Protein AF-A0A9E3U546-F1 (afdb_monomer_lite)

Secondary structure (DSSP, 8-state):
--HHHHHHHHHHHHHHHHHHHHH-TT--THHHHHHHHHHHHHHHHHHHHHHTSSSSSPPHHHHHHHHHHHHHHHHHHHHHHHHHHHHHHHHHHHHHHHHTT-

Structure (mmCIF, N/CA/C/O backbone):
data_AF-A0A9E3U546-F1
#
_entry.id   AF-A0A9E3U546-F1
#
loop_
_atom_site.group_PDB
_atom_site.id
_atom_site.type_symbol
_atom_site.label_atom_id
_atom_site.label_alt_id
_atom_site.label_comp_id
_atom_site.label_asym_id
_atom_site.label_entity_id
_atom_site.label_seq_id
_atom_site.pdbx_PDB_ins_code
_atom_site.Cartn_x
_atom_site.Cartn_y
_atom_site.Cartn_z
_atom_site.occupancy
_atom_site.B_iso_or_equiv
_atom_site.auth_seq_id
_atom_site.auth_comp_id
_atom_site.auth_asym_id
_atom_site.auth_atom_id
_atom_site.pdbx_PDB_model_num
ATOM 1 N N . MET A 1 1 ? 14.353 18.034 -18.714 1.00 61.78 1 MET A N 1
ATOM 2 C CA . MET A 1 1 ? 14.429 17.199 -17.491 1.00 61.78 1 MET A CA 1
ATOM 3 C C . MET A 1 1 ? 13.991 15.793 -17.862 1.00 61.78 1 MET A C 1
ATOM 5 O O . MET A 1 1 ? 13.030 15.675 -18.613 1.00 61.78 1 MET A O 1
ATOM 9 N N . SER A 1 2 ? 14.690 14.743 -17.430 1.00 84.88 2 SER A N 1
ATOM 10 C CA . SER A 1 2 ? 14.264 13.377 -17.747 1.00 84.88 2 SER A CA 1
ATOM 11 C C . SER A 1 2 ? 13.028 13.014 -16.918 1.00 84.88 2 SER A C 1
ATOM 13 O O . SER A 1 2 ? 13.007 13.192 -15.701 1.00 84.88 2 SER A O 1
ATOM 15 N N . ALA A 1 3 ? 11.972 12.537 -17.581 1.00 85.62 3 ALA A N 1
ATOM 16 C CA . ALA A 1 3 ? 10.682 12.268 -16.942 1.00 85.62 3 ALA A CA 1
ATOM 17 C C . ALA A 1 3 ? 10.807 11.291 -15.761 1.00 85.62 3 ALA A C 1
ATOM 19 O O . ALA A 1 3 ? 10.196 11.497 -14.718 1.00 85.62 3 ALA A O 1
ATOM 20 N N . TRP A 1 4 ? 11.661 10.274 -15.886 1.00 88.44 4 TRP A N 1
ATOM 21 C CA . TRP A 1 4 ? 11.890 9.290 -14.828 1.00 88.44 4 TRP A CA 1
ATOM 22 C C . TRP A 1 4 ? 12.474 9.898 -13.539 1.00 88.44 4 TRP A C 1
ATOM 24 O O . TRP A 1 4 ? 12.123 9.439 -12.459 1.00 88.44 4 TRP A O 1
ATOM 34 N N . LEU A 1 5 ? 13.298 10.956 -13.622 1.00 92.06 5 LEU A N 1
ATOM 35 C CA . LEU A 1 5 ? 13.805 11.656 -12.431 1.00 92.06 5 LEU A CA 1
ATOM 36 C C . LEU A 1 5 ? 12.698 12.448 -11.735 1.00 92.06 5 LEU A C 1
ATOM 38 O O . LEU A 1 5 ? 12.633 12.455 -10.512 1.00 92.06 5 LEU A O 1
ATOM 42 N N . LEU A 1 6 ? 11.822 13.100 -12.506 1.00 93.25 6 LEU A N 1
ATOM 43 C CA . LEU A 1 6 ? 10.686 13.843 -11.957 1.00 93.25 6 LEU A CA 1
ATOM 44 C C . LEU A 1 6 ? 9.702 12.908 -11.251 1.00 93.25 6 LEU A C 1
ATOM 46 O O . LEU A 1 6 ? 9.321 13.169 -10.112 1.00 93.25 6 LEU A O 1
ATOM 50 N N . TYR A 1 7 ? 9.326 11.806 -11.903 1.00 93.31 7 TYR A N 1
ATOM 51 C CA . TYR A 1 7 ? 8.418 10.826 -11.310 1.00 93.31 7 TYR A CA 1
ATOM 52 C C . TYR A 1 7 ? 9.050 10.095 -10.124 1.00 93.31 7 TYR A C 1
ATOM 54 O O . TYR A 1 7 ? 8.368 9.921 -9.121 1.00 93.31 7 TYR A O 1
ATOM 62 N N . GLY A 1 8 ? 10.341 9.751 -10.189 1.00 94.44 8 GLY A N 1
ATOM 63 C CA . GLY A 1 8 ? 11.055 9.148 -9.060 1.00 94.44 8 GLY A CA 1
ATOM 64 C C . GLY A 1 8 ? 11.201 10.095 -7.863 1.00 94.44 8 GLY A C 1
ATOM 65 O O . GLY A 1 8 ? 11.023 9.698 -6.718 1.00 94.44 8 GLY A O 1
ATOM 66 N N . ALA A 1 9 ? 11.460 11.386 -8.096 1.00 96.06 9 ALA A N 1
ATOM 67 C CA . ALA A 1 9 ? 11.492 12.371 -7.015 1.00 96.06 9 ALA A CA 1
ATOM 68 C C . ALA A 1 9 ? 10.103 12.565 -6.383 1.0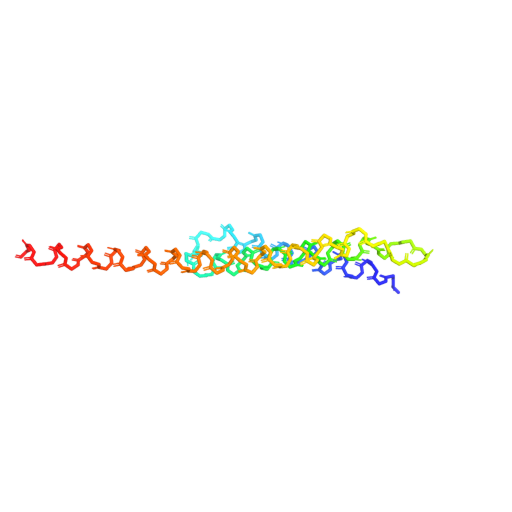0 96.06 9 ALA A C 1
ATOM 70 O O . ALA A 1 9 ? 9.978 12.600 -5.160 1.00 96.06 9 ALA A O 1
ATOM 71 N N . ALA A 1 10 ? 9.049 12.644 -7.202 1.00 96.12 10 ALA A N 1
ATOM 72 C CA . ALA A 1 10 ? 7.673 12.742 -6.720 1.00 96.12 10 ALA A CA 1
ATOM 73 C C . ALA A 1 10 ? 7.237 11.486 -5.942 1.00 96.12 10 ALA A C 1
ATOM 75 O O . ALA A 1 10 ? 6.572 11.607 -4.909 1.00 96.12 10 ALA A O 1
ATOM 76 N N . GLY A 1 11 ? 7.634 10.296 -6.403 1.00 96.81 11 GLY A N 1
ATOM 77 C CA . GLY A 1 11 ? 7.413 9.029 -5.710 1.00 96.81 11 GLY A CA 1
ATOM 78 C C 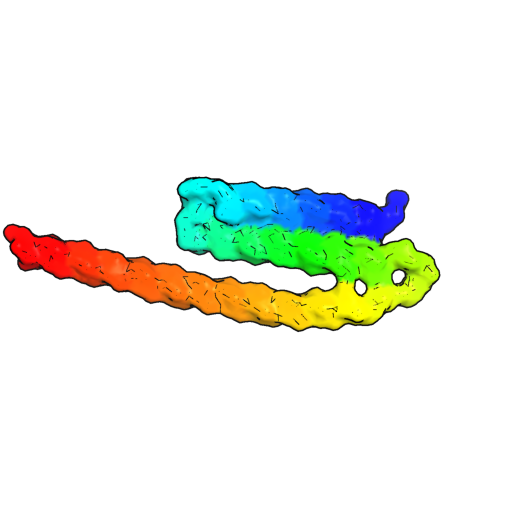. GLY A 1 11 ? 8.095 9.022 -4.350 1.00 96.81 11 GLY A C 1
ATOM 79 O O . GLY A 1 11 ? 7.412 8.862 -3.338 1.00 96.81 11 GLY A O 1
ATOM 80 N N . LEU A 1 12 ? 9.382 9.368 -4.294 1.00 97.56 12 LEU A N 1
ATOM 81 C CA . LEU A 1 12 ? 10.133 9.481 -3.044 1.00 97.56 12 LEU A CA 1
ATOM 82 C C . LEU A 1 12 ? 9.517 10.493 -2.060 1.00 97.56 12 LEU A C 1
ATOM 84 O O . LEU A 1 12 ? 9.371 10.189 -0.874 1.00 97.56 12 LEU A O 1
ATOM 88 N N . CYS A 1 13 ? 9.095 11.670 -2.535 1.00 97.38 13 CYS A N 1
ATOM 89 C CA . CYS A 1 13 ? 8.376 12.647 -1.710 1.00 97.38 13 CYS A CA 1
ATOM 90 C C . CYS A 1 13 ? 7.063 12.071 -1.161 1.00 97.38 13 CYS A C 1
ATOM 92 O O . CYS A 1 13 ? 6.739 12.263 0.011 1.00 97.38 13 CYS A O 1
ATOM 94 N N . THR A 1 14 ? 6.319 11.333 -1.985 1.00 97.19 14 THR A N 1
ATOM 95 C CA . THR A 1 14 ? 5.053 10.703 -1.587 1.00 97.19 14 THR A CA 1
ATOM 96 C C . THR A 1 14 ? 5.278 9.593 -0.558 1.00 97.19 14 THR A C 1
ATOM 98 O O . THR A 1 14 ? 4.552 9.526 0.436 1.00 97.19 14 THR A O 1
ATOM 101 N N . ILE A 1 15 ? 6.320 8.772 -0.734 1.00 98.06 15 ILE A N 1
ATOM 102 C CA . ILE A 1 15 ? 6.735 7.748 0.235 1.00 98.06 15 ILE A CA 1
ATOM 103 C C . ILE A 1 15 ? 7.097 8.404 1.566 1.00 98.06 15 ILE A C 1
ATOM 105 O O . ILE A 1 15 ? 6.608 7.964 2.604 1.00 98.06 15 ILE A O 1
ATOM 109 N N . ALA A 1 16 ? 7.901 9.472 1.550 1.00 96.94 16 ALA A N 1
ATOM 110 C CA . ALA A 1 16 ? 8.280 10.193 2.760 1.00 96.94 16 ALA A CA 1
ATOM 111 C C . ALA A 1 16 ? 7.045 10.739 3.499 1.00 96.94 16 ALA A C 1
ATOM 113 O O . ALA A 1 16 ? 6.890 10.495 4.695 1.00 96.94 16 ALA A O 1
ATOM 114 N N . CYS A 1 17 ? 6.117 11.389 2.790 1.00 95.50 17 CYS A N 1
ATOM 115 C CA . CYS A 1 17 ? 4.855 11.874 3.359 1.00 95.50 17 CYS A CA 1
ATOM 116 C C . CYS A 1 17 ? 4.002 10.744 3.959 1.00 95.50 17 CYS A C 1
ATOM 118 O O . CYS A 1 17 ? 3.514 10.862 5.086 1.00 95.50 17 CYS A O 1
ATOM 120 N N . GLY A 1 18 ? 3.839 9.632 3.235 1.00 94.62 18 GLY A N 1
ATOM 121 C CA . GLY A 1 18 ? 3.117 8.458 3.725 1.00 94.62 18 GLY A CA 1
ATOM 122 C C . GLY A 1 18 ? 3.776 7.855 4.967 1.00 94.62 18 GLY A C 1
ATOM 123 O O . GLY A 1 18 ? 3.098 7.557 5.949 1.00 94.62 18 GLY A O 1
ATOM 124 N N . MET A 1 19 ? 5.106 7.756 4.968 1.00 95.94 19 MET A N 1
ATOM 125 C CA . MET A 1 19 ? 5.887 7.228 6.083 1.00 95.94 19 MET A CA 1
ATOM 126 C C . MET A 1 19 ? 5.739 8.094 7.338 1.00 95.94 19 MET A C 1
ATOM 128 O O . MET A 1 19 ? 5.440 7.566 8.409 1.00 95.94 19 MET A O 1
ATOM 132 N N . LEU A 1 20 ? 5.834 9.421 7.204 1.00 93.31 20 LEU A N 1
ATOM 133 C CA . LEU A 1 20 ? 5.560 10.355 8.301 1.00 93.31 20 LEU A CA 1
ATOM 134 C C . LEU A 1 20 ? 4.141 10.166 8.864 1.00 93.31 20 LEU A C 1
ATOM 136 O O . LEU A 1 20 ? 3.961 10.146 10.079 1.00 93.31 20 LEU A O 1
ATOM 140 N N . GLY A 1 21 ? 3.138 9.943 8.009 1.00 92.00 21 GLY A N 1
ATOM 141 C CA . GLY A 1 21 ? 1.764 9.678 8.446 1.00 92.00 21 GLY A CA 1
ATOM 142 C C . GLY A 1 21 ? 1.575 8.338 9.176 1.00 92.00 21 GLY A C 1
ATOM 143 O O . GLY A 1 21 ? 0.757 8.254 10.097 1.00 92.00 21 GLY A O 1
ATOM 144 N N . VAL A 1 22 ? 2.326 7.296 8.794 1.00 92.38 22 VAL A N 1
ATOM 145 C CA . VAL A 1 22 ? 2.283 5.960 9.426 1.00 92.38 22 VAL A CA 1
ATOM 146 C C . VAL A 1 22 ? 2.890 5.978 10.830 1.00 92.38 22 VAL A C 1
ATOM 148 O O . VAL A 1 22 ? 2.394 5.263 11.713 1.00 92.38 22 VAL A O 1
ATOM 151 N N . PHE A 1 23 ? 3.948 6.772 11.022 1.00 91.44 23 PHE A N 1
ATOM 152 C CA . PHE A 1 23 ? 4.669 6.913 12.291 1.00 91.44 23 PHE A CA 1
ATOM 153 C C . PHE A 1 23 ? 4.169 8.062 13.171 1.00 91.44 23 PHE A C 1
ATOM 155 O O . PHE A 1 23 ? 4.568 8.150 14.331 1.00 91.44 23 PHE A O 1
ATOM 162 N N . ASP A 1 24 ? 3.269 8.909 12.674 1.00 89.75 24 ASP A N 1
ATOM 163 C CA . ASP A 1 24 ? 2.634 9.929 13.497 1.00 89.75 24 ASP A CA 1
ATOM 164 C C . ASP A 1 24 ? 1.786 9.269 14.601 1.00 89.75 24 ASP A C 1
ATOM 166 O O . ASP A 1 24 ? 0.723 8.693 14.356 1.00 89.75 24 ASP A O 1
ATOM 170 N N . GLY A 1 25 ? 2.263 9.366 15.846 1.00 75.56 25 GLY A N 1
ATOM 171 C CA . GLY A 1 25 ? 1.623 8.798 17.036 1.00 75.56 25 GLY A CA 1
ATOM 172 C C . GLY A 1 25 ? 0.246 9.390 17.354 1.00 75.56 25 GLY A C 1
ATOM 173 O O . GLY A 1 25 ? -0.472 8.850 18.192 1.00 75.56 25 GLY A O 1
ATOM 174 N N . ARG A 1 26 ? -0.159 10.471 16.674 1.00 74.94 26 ARG A N 1
ATOM 175 C CA . ARG A 1 26 ? -1.516 11.033 16.754 1.00 74.94 26 ARG A CA 1
ATOM 176 C C . ARG A 1 26 ? -2.491 10.361 15.774 1.00 74.94 26 ARG A C 1
ATOM 178 O O . ARG A 1 26 ? -3.691 10.643 15.822 1.00 74.94 26 ARG A O 1
ATOM 185 N N . SER A 1 27 ? -1.999 9.526 14.855 1.00 69.25 27 SER A N 1
ATOM 186 C CA . SER A 1 27 ? -2.777 8.888 13.788 1.00 69.25 27 SER A CA 1
ATOM 187 C C . SER A 1 27 ? -3.362 7.560 14.263 1.00 69.25 27 SER A C 1
ATOM 189 O O . SER A 1 27 ? -2.747 6.503 14.125 1.00 69.25 27 SER A O 1
ATOM 191 N N . PHE A 1 28 ? -4.592 7.582 14.776 1.00 69.69 28 PHE A N 1
ATOM 192 C CA . PHE A 1 28 ? -5.339 6.360 15.087 1.00 69.69 28 PHE A CA 1
ATOM 193 C C . PHE A 1 28 ? -6.417 6.072 14.033 1.00 69.69 28 PHE A C 1
ATOM 195 O O . PHE A 1 28 ? -7.032 6.979 13.472 1.00 69.69 28 PHE A O 1
ATOM 202 N N . GLY A 1 29 ? -6.656 4.786 13.760 1.00 83.69 29 GLY A N 1
ATOM 203 C CA . GLY A 1 29 ? -7.727 4.337 12.867 1.00 83.69 29 GLY A CA 1
ATOM 204 C C . GLY A 1 29 ? -7.510 4.721 11.399 1.00 83.69 29 GLY A C 1
ATOM 205 O O . GLY A 1 29 ? -6.481 4.397 10.809 1.00 83.69 29 GLY A O 1
ATOM 206 N N . VAL A 1 30 ? -8.500 5.396 10.806 1.00 88.81 30 VAL A N 1
ATOM 207 C CA . VAL A 1 30 ? -8.601 5.653 9.355 1.00 88.81 30 VAL A CA 1
ATOM 208 C C . VAL A 1 30 ? -7.428 6.475 8.814 1.00 88.81 30 VAL A C 1
ATOM 210 O O . VAL A 1 30 ? -6.939 6.182 7.726 1.00 88.81 30 VAL A O 1
ATOM 213 N N . ARG A 1 31 ? -6.912 7.449 9.579 1.00 90.00 31 ARG A N 1
ATOM 214 C CA . ARG A 1 31 ? -5.778 8.281 9.135 1.00 90.00 31 ARG A CA 1
ATOM 215 C C . ARG A 1 31 ? -4.518 7.453 8.890 1.00 90.00 31 ARG A C 1
ATOM 217 O O . ARG A 1 31 ? -3.795 7.700 7.931 1.00 90.00 31 ARG A O 1
ATOM 224 N N . ARG A 1 32 ? -4.2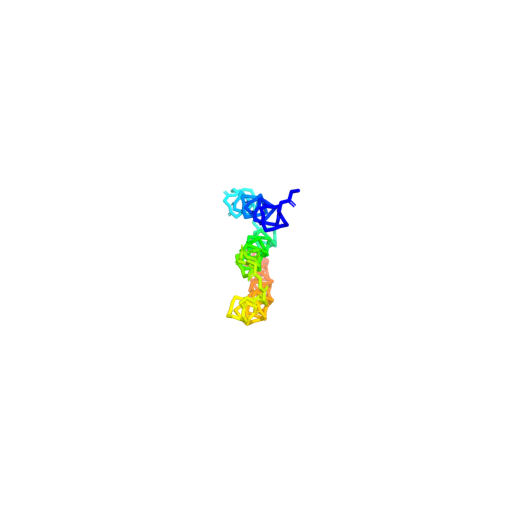88 6.433 9.721 1.00 91.44 32 ARG A N 1
ATOM 225 C CA . ARG A 1 32 ? -3.144 5.530 9.572 1.00 91.44 32 ARG A CA 1
ATOM 226 C C . ARG A 1 32 ? -3.306 4.609 8.363 1.00 91.44 32 ARG A C 1
ATOM 228 O O . ARG A 1 32 ? -2.338 4.374 7.654 1.00 91.44 32 ARG A O 1
ATOM 235 N N . ILE A 1 33 ? -4.530 4.146 8.095 1.00 94.88 33 ILE A N 1
ATOM 236 C CA . ILE A 1 33 ? -4.856 3.360 6.893 1.00 94.88 33 ILE A CA 1
ATOM 237 C C . ILE A 1 33 ? -4.592 4.190 5.628 1.00 94.88 33 ILE A C 1
ATOM 239 O O . ILE A 1 33 ? -3.958 3.704 4.696 1.00 94.88 33 ILE A O 1
ATOM 243 N N . LEU A 1 34 ? -5.015 5.458 5.621 1.00 94.19 34 LEU A N 1
ATOM 244 C CA . LEU A 1 34 ? -4.745 6.376 4.515 1.00 94.19 34 LEU A CA 1
ATOM 245 C C . LEU A 1 34 ? -3.239 6.593 4.313 1.00 94.19 34 LEU A C 1
ATOM 247 O O . LEU A 1 34 ? -2.768 6.543 3.183 1.00 94.19 34 LEU A O 1
ATOM 251 N N . ALA A 1 35 ? -2.475 6.775 5.393 1.00 95.06 35 ALA A N 1
ATOM 252 C CA . ALA A 1 35 ? -1.026 6.951 5.313 1.00 95.06 35 ALA A CA 1
ATOM 253 C C . ALA A 1 35 ? -0.314 5.744 4.672 1.00 95.06 35 ALA A C 1
ATOM 255 O O . ALA A 1 35 ? 0.568 5.927 3.834 1.00 95.06 35 ALA A O 1
ATOM 256 N N . PHE A 1 36 ? -0.744 4.516 4.989 1.00 94.94 36 PHE A N 1
ATOM 257 C CA . PHE A 1 36 ? -0.258 3.310 4.305 1.00 94.94 36 PHE A CA 1
ATOM 258 C C . PHE A 1 36 ? -0.595 3.305 2.809 1.00 94.94 36 PHE A C 1
ATOM 260 O O . PHE A 1 36 ? 0.235 2.904 1.996 1.00 94.94 36 PHE A O 1
ATOM 267 N N . ASN A 1 37 ? -1.789 3.767 2.433 1.00 95.50 37 ASN A N 1
ATOM 268 C CA . ASN A 1 37 ? -2.205 3.832 1.033 1.00 95.50 37 ASN A CA 1
ATOM 269 C C . ASN A 1 37 ? -1.387 4.868 0.232 1.00 95.50 37 ASN A C 1
ATOM 271 O O . ASN A 1 37 ? -0.953 4.594 -0.889 1.00 95.50 37 ASN A O 1
ATOM 275 N N . VAL A 1 38 ? -1.091 6.021 0.842 1.00 96.25 38 VAL A N 1
ATOM 276 C CA . VAL A 1 38 ? -0.198 7.046 0.273 1.00 96.25 38 VAL A CA 1
ATOM 277 C C . VAL A 1 38 ? 1.217 6.494 0.090 1.00 96.25 38 VAL A C 1
ATOM 279 O O . VAL A 1 38 ? 1.798 6.644 -0.983 1.00 96.25 38 VAL A O 1
ATOM 282 N N . LEU A 1 39 ? 1.748 5.793 1.096 1.00 97.12 39 LEU A N 1
ATOM 283 C CA . LEU A 1 39 ? 3.058 5.146 1.009 1.00 97.12 39 LEU A CA 1
ATOM 284 C C . LEU A 1 39 ? 3.114 4.135 -0.147 1.00 97.12 39 LEU A C 1
ATOM 286 O O . LEU A 1 39 ? 4.042 4.183 -0.952 1.00 97.12 39 LEU A O 1
ATOM 290 N N . ALA A 1 40 ? 2.105 3.267 -0.278 1.00 96.94 40 ALA A N 1
ATOM 291 C CA . ALA A 1 40 ? 2.024 2.299 -1.374 1.00 96.94 40 ALA A CA 1
ATOM 292 C C . ALA A 1 40 ? 1.958 2.982 -2.752 1.00 96.94 40 ALA A C 1
ATOM 294 O O . ALA A 1 40 ? 2.627 2.551 -3.687 1.00 96.94 40 ALA A O 1
ATOM 295 N N . THR A 1 41 ? 1.209 4.082 -2.866 1.00 96.94 41 THR A N 1
ATOM 296 C CA . THR A 1 41 ? 1.108 4.869 -4.107 1.00 96.94 41 THR A CA 1
ATOM 297 C C . THR A 1 41 ? 2.461 5.442 -4.533 1.00 96.94 41 THR A C 1
ATOM 299 O O . THR A 1 41 ? 2.799 5.390 -5.714 1.00 96.94 41 THR A O 1
ATOM 302 N N . GLY A 1 42 ? 3.263 5.935 -3.584 1.00 97.19 42 GLY A N 1
ATOM 303 C CA . GLY A 1 42 ? 4.623 6.396 -3.867 1.00 97.19 42 GLY A CA 1
ATOM 304 C C . GLY A 1 42 ? 5.532 5.276 -4.389 1.00 97.19 42 GLY A C 1
ATOM 305 O O . GLY A 1 42 ? 6.219 5.467 -5.389 1.00 97.19 42 GLY A O 1
ATOM 306 N N . ILE A 1 43 ? 5.453 4.077 -3.796 1.00 97.44 43 ILE A N 1
ATOM 307 C CA . ILE A 1 43 ? 6.192 2.891 -4.270 1.00 97.44 43 ILE A CA 1
ATOM 308 C C . ILE A 1 43 ? 5.778 2.519 -5.702 1.00 97.44 43 ILE A C 1
ATOM 310 O O . ILE A 1 43 ? 6.630 2.213 -6.536 1.00 97.44 43 ILE A O 1
ATOM 314 N N . PHE A 1 44 ? 4.481 2.561 -6.019 1.00 97.50 44 PHE A N 1
ATOM 315 C CA . PHE A 1 44 ? 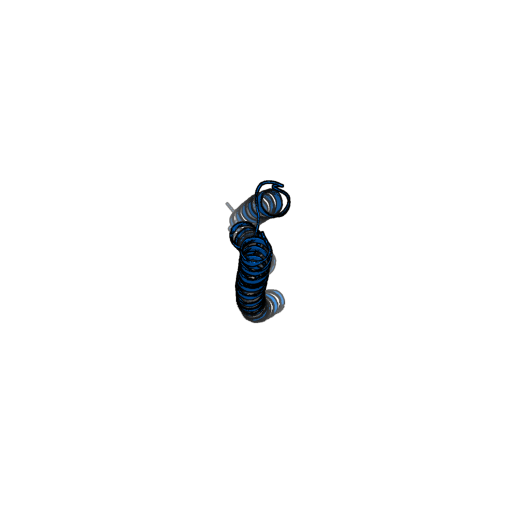3.998 2.276 -7.374 1.00 97.50 44 PHE A CA 1
ATOM 316 C C . PHE A 1 44 ? 4.500 3.295 -8.399 1.00 97.50 44 PHE A C 1
ATOM 318 O O . PHE A 1 44 ? 4.853 2.917 -9.518 1.00 97.50 44 PHE A O 1
ATOM 325 N N . LEU A 1 45 ? 4.569 4.572 -8.017 1.00 96.12 45 LEU A N 1
ATOM 326 C CA . LEU A 1 45 ? 5.091 5.627 -8.877 1.00 96.12 45 LEU A CA 1
ATOM 327 C C . LEU A 1 45 ? 6.584 5.424 -9.179 1.00 96.12 45 LEU A C 1
ATOM 329 O O . LEU A 1 45 ? 6.985 5.529 -10.340 1.00 96.12 45 LEU A O 1
ATOM 333 N N . ASP A 1 46 ? 7.379 5.049 -8.175 1.00 96.62 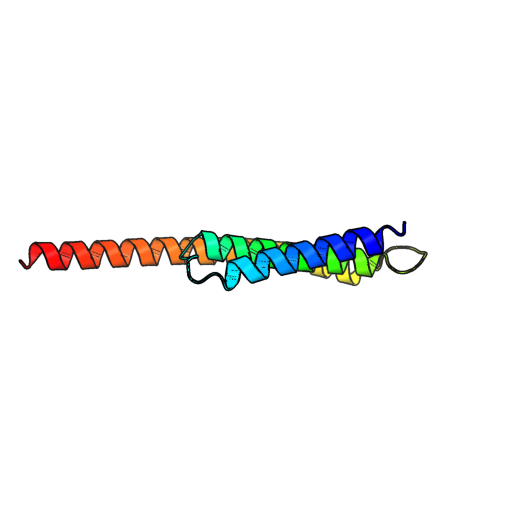46 ASP A N 1
ATOM 334 C CA . ASP A 1 46 ? 8.806 4.750 -8.348 1.00 96.62 46 ASP A CA 1
ATOM 335 C C . ASP A 1 46 ? 9.037 3.531 -9.250 1.00 96.62 46 ASP A C 1
ATOM 337 O O . ASP A 1 46 ? 9.897 3.568 -10.132 1.00 96.62 46 ASP A O 1
ATOM 341 N N . LEU A 1 47 ? 8.233 2.471 -9.107 1.00 96.06 47 LEU A N 1
ATOM 342 C CA . LEU A 1 47 ? 8.308 1.296 -9.982 1.00 96.06 47 LEU A CA 1
ATOM 343 C C . LEU A 1 47 ? 8.066 1.655 -11.458 1.00 96.06 47 LEU A C 1
ATOM 345 O O . LEU A 1 47 ? 8.809 1.205 -12.334 1.00 96.06 47 LEU A O 1
ATOM 349 N N . ILE A 1 48 ? 7.071 2.500 -11.745 1.00 94.88 48 ILE A N 1
ATOM 350 C CA . ILE A 1 48 ? 6.790 2.969 -13.113 1.00 94.88 48 ILE A CA 1
ATOM 351 C C . ILE A 1 48 ? 7.908 3.890 -13.620 1.00 94.88 48 ILE A C 1
ATOM 353 O O . ILE A 1 48 ? 8.305 3.797 -14.785 1.00 94.88 48 ILE A O 1
ATOM 357 N N . ALA A 1 49 ? 8.445 4.761 -12.762 1.00 94.62 49 ALA A N 1
ATOM 358 C CA . ALA A 1 49 ? 9.561 5.632 -13.118 1.00 94.62 49 ALA A CA 1
ATOM 359 C C . ALA A 1 49 ? 10.802 4.814 -13.519 1.00 94.62 49 ALA A C 1
ATOM 361 O O . ALA A 1 49 ? 11.423 5.095 -14.548 1.00 94.62 49 ALA A O 1
ATOM 362 N N . ILE A 1 50 ? 11.113 3.755 -12.764 1.00 94.06 50 ILE A N 1
ATOM 363 C CA . ILE A 1 50 ? 12.217 2.830 -13.050 1.00 94.06 50 ILE A CA 1
ATOM 364 C C . ILE A 1 50 ? 11.990 2.092 -14.375 1.00 94.06 50 ILE A C 1
ATOM 366 O O . ILE A 1 50 ? 12.922 1.988 -15.175 1.00 94.06 50 ILE A O 1
ATOM 370 N N . ALA A 1 51 ? 10.757 1.663 -14.664 1.00 93.12 51 ALA A N 1
ATOM 371 C CA . ALA A 1 51 ? 10.419 0.982 -15.918 1.00 93.12 51 ALA A CA 1
ATOM 372 C C . ALA A 1 51 ? 10.708 1.817 -17.180 1.00 93.12 51 ALA A C 1
ATOM 374 O O . ALA A 1 51 ? 10.853 1.265 -18.270 1.00 93.12 51 ALA A O 1
ATOM 375 N N . ARG A 1 52 ? 10.787 3.148 -17.046 1.00 90.56 52 ARG A N 1
ATOM 376 C CA . ARG A 1 52 ? 11.064 4.119 -18.121 1.00 90.56 52 ARG A CA 1
ATOM 377 C C . ARG A 1 52 ? 12.502 4.656 -18.115 1.00 90.56 52 ARG A C 1
ATOM 379 O O . ARG A 1 52 ? 12.790 5.609 -18.837 1.00 90.56 52 ARG A O 1
ATOM 386 N N . ARG A 1 53 ? 13.409 4.092 -17.309 1.00 88.00 53 ARG A N 1
ATOM 387 C CA . ARG A 1 53 ? 14.791 4.591 -17.168 1.00 88.00 53 ARG A CA 1
ATOM 388 C C . ARG A 1 53 ? 15.614 4.484 -18.458 1.00 88.00 53 ARG A C 1
ATOM 390 O O . ARG A 1 53 ? 16.466 5.338 -18.696 1.00 88.00 53 ARG A O 1
ATOM 397 N N . SER A 1 54 ? 15.403 3.433 -19.250 1.00 85.94 54 SER A N 1
ATOM 398 C CA . SER A 1 54 ? 16.181 3.170 -20.466 1.00 85.94 54 SER A CA 1
ATOM 399 C C . SER A 1 54 ? 15.526 3.797 -21.705 1.00 85.94 54 SER A C 1
ATOM 401 O O . SER A 1 54 ? 14.296 3.769 -21.809 1.00 85.94 54 SER A O 1
ATOM 403 N N . PRO A 1 55 ? 16.302 4.336 -22.665 1.00 80.75 55 PRO A N 1
ATOM 404 C CA . PRO A 1 55 ? 15.776 4.716 -23.971 1.00 80.75 55 PRO A CA 1
ATOM 405 C C . PRO A 1 55 ? 15.279 3.468 -24.719 1.00 80.75 55 PRO A C 1
ATOM 407 O O . PRO A 1 55 ? 16.065 2.638 -25.168 1.00 80.75 55 PRO A O 1
ATOM 410 N N . GLY A 1 56 ? 13.958 3.322 -24.822 1.00 86.69 56 GLY A N 1
ATOM 411 C CA . GLY A 1 56 ? 13.308 2.185 -25.469 1.00 86.69 56 GLY A CA 1
ATOM 412 C C . GLY A 1 56 ? 11.877 1.965 -24.971 1.00 86.69 56 GLY A C 1
ATOM 413 O O . GLY A 1 56 ? 11.339 2.791 -24.221 1.00 86.69 56 GLY A O 1
ATOM 414 N N . PRO A 1 57 ? 11.232 0.865 -25.392 1.00 90.44 57 PRO A N 1
ATOM 415 C CA . PRO A 1 57 ? 9.971 0.434 -24.809 1.00 90.44 57 PRO A CA 1
ATOM 416 C C . PRO A 1 57 ? 10.110 0.266 -23.285 1.00 90.44 57 PRO A C 1
ATOM 418 O O . PRO A 1 57 ? 11.146 -0.209 -22.818 1.00 90.44 57 PRO A O 1
ATOM 421 N N . PRO A 1 58 ? 9.096 0.664 -22.500 1.00 90.75 58 PRO A N 1
ATOM 422 C CA . PRO A 1 58 ? 9.129 0.502 -21.054 1.00 90.75 58 PRO A CA 1
ATOM 423 C C . PRO A 1 58 ? 9.174 -0.975 -20.661 1.00 90.75 58 PRO A C 1
ATOM 425 O O . PRO A 1 58 ? 8.535 -1.807 -21.304 1.00 90.75 58 PRO A O 1
ATOM 428 N N . ASP A 1 59 ? 9.873 -1.277 -19.568 1.00 93.50 59 ASP A N 1
ATOM 429 C CA . ASP A 1 59 ? 9.921 -2.629 -19.009 1.00 93.50 59 ASP A CA 1
ATOM 430 C C . ASP A 1 59 ? 8.505 -3.079 -18.581 1.00 93.50 59 ASP A C 1
ATOM 432 O O . ASP A 1 59 ? 7.860 -2.389 -17.777 1.00 93.50 59 ASP A O 1
ATOM 436 N N . PRO A 1 60 ? 7.981 -4.207 -19.098 1.00 94.94 60 PRO A N 1
ATOM 437 C CA . PRO A 1 60 ? 6.657 -4.700 -18.731 1.00 94.94 60 PRO A CA 1
ATOM 438 C C . PRO A 1 60 ? 6.576 -5.234 -17.291 1.00 94.94 60 PRO A C 1
ATOM 440 O O . PRO A 1 60 ? 5.479 -5.285 -16.730 1.00 94.94 60 PRO A O 1
ATOM 443 N N . VAL A 1 61 ? 7.695 -5.615 -16.662 1.00 95.81 61 VAL A N 1
ATOM 444 C CA . VAL A 1 61 ? 7.688 -6.272 -15.345 1.00 95.81 61 VAL A CA 1
ATOM 445 C C . VAL A 1 61 ? 7.205 -5.332 -14.231 1.00 95.81 61 VAL A C 1
ATOM 447 O O . VAL A 1 61 ? 6.246 -5.698 -13.541 1.00 95.81 61 VAL A O 1
ATOM 450 N N . PRO A 1 62 ? 7.747 -4.106 -14.053 1.00 95.81 62 PRO A N 1
ATOM 451 C CA . PRO A 1 62 ? 7.233 -3.200 -13.027 1.00 95.81 62 PRO A CA 1
ATOM 452 C C . PRO A 1 62 ? 5.785 -2.762 -13.291 1.00 95.81 62 PRO A C 1
ATOM 454 O O . PRO A 1 62 ? 5.045 -2.512 -12.344 1.00 95.81 62 PRO A O 1
ATOM 457 N N . HIS A 1 63 ? 5.340 -2.726 -14.554 1.00 94.69 6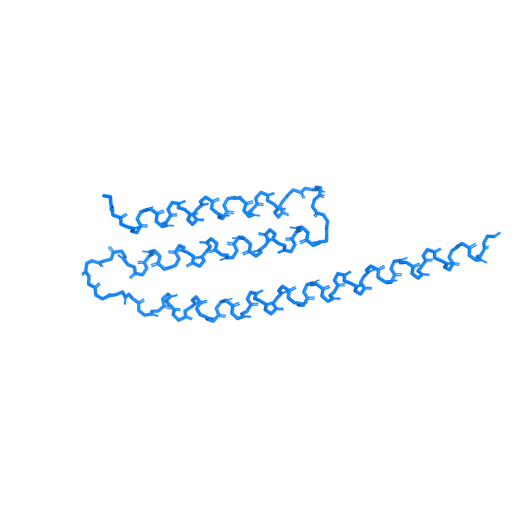3 HIS A N 1
ATOM 458 C CA . HIS A 1 63 ? 3.948 -2.411 -14.896 1.00 94.69 63 HIS A CA 1
ATOM 459 C C . HIS A 1 63 ? 2.981 -3.490 -14.393 1.00 94.69 63 HIS A C 1
ATOM 461 O O . HIS A 1 63 ? 1.972 -3.173 -13.758 1.00 94.69 63 HIS A O 1
ATOM 467 N N . ALA A 1 64 ? 3.303 -4.766 -14.622 1.00 97.25 64 ALA A N 1
ATOM 468 C CA . ALA A 1 64 ? 2.512 -5.883 -14.107 1.00 97.25 64 ALA A CA 1
ATOM 469 C C . ALA A 1 64 ? 2.519 -5.925 -12.567 1.00 97.25 64 ALA A C 1
ATOM 471 O O . ALA A 1 64 ? 1.480 -6.147 -11.934 1.00 97.25 64 ALA A O 1
ATOM 472 N N . LEU A 1 65 ? 3.674 -5.647 -11.952 1.00 97.50 65 LEU A N 1
ATOM 473 C CA . LEU A 1 65 ? 3.809 -5.574 -10.497 1.00 97.50 65 LEU A CA 1
ATOM 474 C C . LEU A 1 65 ? 2.930 -4.469 -9.894 1.00 97.50 65 LEU A C 1
ATOM 476 O O . LEU A 1 65 ? 2.290 -4.681 -8.868 1.00 97.50 65 LEU A O 1
ATOM 480 N N . VAL A 1 66 ? 2.841 -3.306 -10.541 1.00 97.44 66 VAL A N 1
ATOM 481 C CA . VAL A 1 66 ? 1.975 -2.219 -10.070 1.00 97.44 66 VAL A CA 1
ATOM 482 C C . VAL A 1 66 ? 0.497 -2.564 -10.227 1.00 97.44 66 VAL A C 1
ATOM 484 O O . VAL A 1 66 ? -0.266 -2.346 -9.291 1.00 97.44 66 VAL A O 1
ATOM 487 N N . LEU A 1 67 ? 0.076 -3.158 -11.348 1.00 97.19 67 LEU A N 1
ATOM 488 C CA . LEU A 1 67 ? -1.330 -3.532 -11.544 1.00 97.19 67 LEU A CA 1
ATOM 489 C C . LEU A 1 67 ? -1.810 -4.522 -10.470 1.00 97.19 67 LEU A C 1
ATOM 491 O O . LEU A 1 67 ? -2.875 -4.344 -9.878 1.00 97.19 67 LEU A O 1
ATOM 495 N N . THR A 1 68 ? -0.995 -5.537 -10.180 1.00 97.06 68 THR A N 1
ATOM 496 C CA . THR A 1 68 ? -1.271 -6.509 -9.109 1.00 97.06 68 THR A CA 1
ATOM 497 C C . THR A 1 68 ? -1.208 -5.861 -7.725 1.00 97.06 68 THR A C 1
ATOM 499 O O . THR A 1 68 ? -2.102 -6.064 -6.900 1.00 97.06 68 THR A O 1
ATOM 502 N N . GLY A 1 69 ? -0.206 -5.014 -7.487 1.00 97.12 69 GLY A N 1
ATOM 503 C CA . GLY A 1 69 ? -0.039 -4.263 -6.247 1.00 97.12 69 GLY A CA 1
ATOM 504 C C . GLY A 1 69 ? -1.220 -3.346 -5.927 1.00 97.12 69 GLY A C 1
ATOM 505 O O . GLY A 1 69 ? -1.640 -3.282 -4.771 1.00 97.12 69 GLY A O 1
ATOM 506 N N . ILE A 1 70 ? -1.813 -2.687 -6.927 1.00 97.19 70 ILE A N 1
ATOM 507 C CA . ILE A 1 70 ? -2.996 -1.831 -6.750 1.00 97.19 70 ILE A CA 1
ATOM 508 C C . ILE A 1 70 ? -4.172 -2.649 -6.206 1.00 97.19 70 ILE A C 1
ATOM 510 O O . ILE A 1 70 ? -4.787 -2.250 -5.216 1.00 97.19 70 ILE A O 1
ATOM 514 N N . VAL A 1 71 ? -4.454 -3.818 -6.792 1.00 97.62 71 VAL A N 1
ATOM 515 C CA . VAL A 1 71 ? -5.542 -4.701 -6.331 1.00 97.62 71 VAL A CA 1
ATOM 516 C C . VAL A 1 71 ? -5.311 -5.147 -4.884 1.00 97.62 71 VAL A C 1
ATOM 518 O O . VAL A 1 71 ? -6.232 -5.093 -4.061 1.00 97.62 71 VAL A O 1
ATOM 521 N N . VAL A 1 72 ? -4.077 -5.530 -4.545 1.00 97.31 72 VAL A N 1
ATOM 522 C CA . VAL A 1 72 ? -3.699 -5.925 -3.178 1.00 97.31 72 VAL A CA 1
ATOM 523 C C . VAL A 1 72 ? -3.842 -4.752 -2.202 1.00 97.31 72 VAL A C 1
ATOM 525 O O . VAL A 1 72 ? -4.414 -4.922 -1.126 1.00 97.31 72 VAL A O 1
ATOM 528 N N . SER A 1 73 ? -3.397 -3.550 -2.577 1.00 97.12 73 SER A N 1
ATOM 529 C CA . SER A 1 73 ? -3.469 -2.340 -1.744 1.00 97.12 73 SER A CA 1
ATOM 530 C C . SER A 1 73 ? -4.912 -1.915 -1.446 1.00 97.12 73 SER A C 1
ATOM 532 O O . SER A 1 73 ? -5.264 -1.623 -0.296 1.00 97.12 73 SER A O 1
ATOM 534 N N . VAL A 1 74 ? -5.788 -1.944 -2.457 1.00 96.75 74 VAL A N 1
ATOM 535 C CA . VAL A 1 74 ? -7.222 -1.651 -2.289 1.00 96.75 74 VAL A CA 1
ATOM 536 C C . VAL A 1 74 ? -7.883 -2.696 -1.387 1.00 96.75 74 VAL A C 1
ATOM 538 O O . VAL A 1 74 ? -8.611 -2.337 -0.460 1.00 96.75 74 VAL A O 1
ATOM 541 N N . SER A 1 75 ? -7.572 -3.979 -1.587 1.00 97.62 75 SER A N 1
ATOM 542 C CA . SER A 1 75 ? -8.096 -5.073 -0.758 1.00 97.62 75 SER A CA 1
ATOM 543 C C . SER A 1 75 ? -7.648 -4.957 0.702 1.00 97.62 75 SER A C 1
ATOM 545 O O . SER A 1 75 ? -8.467 -5.063 1.618 1.00 97.62 75 SER A O 1
ATOM 547 N N . ALA A 1 76 ? -6.367 -4.661 0.934 1.00 96.44 76 ALA A N 1
ATOM 548 C CA . ALA A 1 76 ? -5.818 -4.431 2.267 1.00 96.44 76 ALA A CA 1
ATOM 549 C C . ALA A 1 76 ? -6.472 -3.221 2.954 1.00 96.44 76 ALA A C 1
ATOM 551 O O . ALA A 1 76 ? -6.808 -3.288 4.136 1.00 96.44 76 ALA A O 1
ATOM 552 N N . THR A 1 77 ? -6.720 -2.139 2.210 1.00 95.88 77 THR A N 1
ATOM 553 C CA . THR A 1 77 ? -7.425 -0.946 2.710 1.00 95.88 77 THR A CA 1
ATOM 554 C C . THR A 1 77 ? -8.860 -1.287 3.125 1.00 95.88 77 THR A C 1
ATOM 556 O O . THR A 1 77 ? -9.288 -0.925 4.224 1.00 95.88 77 THR A O 1
ATOM 559 N N . GLY A 1 78 ? -9.589 -2.041 2.296 1.00 96.88 78 GLY A N 1
ATOM 560 C CA . GLY A 1 78 ? -10.939 -2.515 2.610 1.00 96.88 78 GLY A CA 1
ATOM 561 C C . GLY A 1 78 ? -10.978 -3.393 3.863 1.00 96.88 78 GLY A C 1
ATOM 562 O O . GLY A 1 78 ? -11.789 -3.157 4.763 1.00 96.88 78 GLY A O 1
ATOM 563 N N . LEU A 1 79 ? -10.053 -4.351 3.972 1.00 97.00 79 LEU A N 1
ATOM 564 C CA . LEU A 1 79 ? -9.911 -5.204 5.154 1.00 97.00 79 LEU A CA 1
ATOM 565 C C . LEU A 1 79 ? -9.597 -4.382 6.412 1.00 97.00 79 LEU A C 1
ATOM 567 O O . LEU A 1 79 ? -10.234 -4.568 7.450 1.00 97.00 79 LEU A O 1
ATOM 571 N N . ALA A 1 80 ? -8.653 -3.445 6.322 1.00 95.88 80 ALA A N 1
ATOM 572 C CA . ALA A 1 80 ? -8.268 -2.594 7.440 1.00 95.88 80 ALA A CA 1
ATOM 573 C C . ALA A 1 80 ? -9.441 -1.731 7.932 1.00 95.88 80 ALA A C 1
ATOM 575 O O . ALA A 1 80 ? -9.657 -1.616 9.140 1.00 95.88 80 ALA A O 1
ATOM 576 N N . LEU A 1 81 ? -10.245 -1.175 7.019 1.00 96.56 81 LEU A N 1
ATOM 577 C CA . LEU A 1 81 ? -11.451 -0.416 7.362 1.00 96.56 81 LEU A CA 1
ATOM 578 C C . LEU A 1 81 ? -12.526 -1.302 8.003 1.00 96.56 81 LEU A C 1
ATOM 580 O O . LEU A 1 81 ? -13.133 -0.909 9.005 1.00 96.56 81 LEU A O 1
ATOM 584 N N . ALA A 1 82 ? -12.742 -2.510 7.476 1.00 96.62 82 ALA A N 1
ATOM 585 C CA . ALA A 1 82 ? -13.684 -3.469 8.046 1.00 96.62 82 ALA A CA 1
ATOM 586 C C . ALA A 1 82 ? -13.297 -3.856 9.484 1.00 96.62 82 ALA A C 1
ATOM 588 O O . ALA A 1 82 ? -14.145 -3.850 10.384 1.00 96.62 82 ALA A O 1
ATOM 589 N N . LEU A 1 83 ? -12.007 -4.117 9.721 1.00 95.44 83 LEU A N 1
ATOM 590 C CA . LEU A 1 83 ? -11.460 -4.387 11.050 1.00 95.44 83 LEU A CA 1
ATOM 591 C C . LEU A 1 83 ? -11.587 -3.171 11.972 1.00 95.44 83 LEU A C 1
ATOM 593 O O . LEU A 1 83 ? -12.077 -3.310 13.093 1.00 95.44 83 LEU A O 1
ATOM 597 N N . ALA A 1 84 ? -11.223 -1.975 11.503 1.00 93.00 84 ALA A N 1
ATOM 598 C CA . ALA A 1 84 ? -11.337 -0.743 12.281 1.00 93.00 84 ALA A CA 1
ATOM 599 C C . ALA A 1 84 ? -12.781 -0.499 12.750 1.00 93.00 84 ALA A C 1
ATOM 601 O O . ALA A 1 84 ? -13.011 -0.196 13.924 1.00 93.00 84 ALA A O 1
ATOM 602 N N . ARG A 1 85 ? -13.765 -0.713 11.867 1.00 94.19 85 ARG A N 1
ATOM 603 C CA . ARG A 1 85 ? -15.192 -0.608 12.203 1.00 94.19 85 ARG A CA 1
ATOM 604 C C . ARG A 1 85 ? -15.615 -1.643 13.245 1.00 94.19 85 ARG A C 1
ATOM 606 O O . ARG A 1 85 ? -16.316 -1.296 14.197 1.00 94.19 85 ARG A O 1
ATOM 613 N N . ARG A 1 86 ? -15.177 -2.898 13.101 1.00 93.88 86 ARG A N 1
ATOM 614 C CA . ARG A 1 86 ? -15.489 -3.975 14.056 1.00 93.88 86 ARG A CA 1
ATOM 615 C C . ARG A 1 86 ? -14.917 -3.682 15.446 1.00 93.88 86 ARG A C 1
ATOM 617 O O . ARG A 1 86 ? -15.632 -3.823 16.436 1.00 93.88 86 ARG A O 1
ATOM 624 N N . LEU A 1 87 ? -13.667 -3.223 15.527 1.00 93.06 87 LEU A N 1
ATOM 625 C CA . LEU A 1 87 ? -13.033 -2.852 16.795 1.00 93.06 87 LEU A CA 1
ATOM 626 C C . LEU A 1 87 ? -13.730 -1.658 17.457 1.00 93.06 87 LEU A C 1
ATOM 628 O O . LEU A 1 87 ? -13.934 -1.668 18.670 1.00 93.06 87 LEU A O 1
ATOM 632 N N . ALA A 1 88 ? -14.123 -0.648 16.678 1.00 91.31 88 ALA A N 1
ATOM 633 C CA . ALA A 1 88 ? -14.869 0.495 17.200 1.00 91.31 88 ALA A CA 1
ATOM 634 C C . ALA A 1 88 ? -16.222 0.070 17.799 1.00 91.31 88 ALA A C 1
ATOM 636 O O . ALA A 1 88 ? -16.578 0.519 18.889 1.00 91.31 88 ALA A O 1
ATOM 637 N N . GLY A 1 89 ? -16.946 -0.836 17.132 1.00 93.06 89 GLY A N 1
ATOM 638 C CA . GLY A 1 89 ? -18.193 -1.407 17.650 1.00 93.06 89 GLY A CA 1
ATOM 639 C C . GLY A 1 89 ? -17.998 -2.190 18.952 1.00 93.06 89 GLY A C 1
ATOM 640 O O . GLY A 1 89 ? -18.717 -1.958 19.923 1.00 93.06 89 GLY A O 1
ATOM 641 N N . ALA A 1 90 ? -16.979 -3.053 19.011 1.00 92.81 90 ALA A N 1
ATOM 642 C CA . ALA A 1 90 ? -16.664 -3.834 20.209 1.00 92.81 90 ALA A CA 1
ATOM 643 C C . ALA A 1 90 ? -16.302 -2.947 21.415 1.00 92.81 90 ALA A C 1
ATOM 645 O O . ALA A 1 90 ? -16.755 -3.206 22.530 1.00 92.81 90 ALA A O 1
ATOM 646 N N . ARG A 1 91 ? -15.537 -1.865 21.195 1.00 91.31 91 ARG A N 1
ATOM 647 C CA . ARG A 1 91 ? -15.209 -0.891 22.251 1.00 91.31 91 ARG A CA 1
ATOM 648 C C . ARG A 1 91 ? -16.463 -0.218 22.811 1.00 91.31 91 ARG A C 1
ATOM 650 O O . ARG A 1 91 ? -16.618 -0.172 24.024 1.00 91.31 91 ARG A O 1
ATOM 657 N N . ARG A 1 92 ? -17.378 0.230 21.942 1.00 90.81 92 ARG A N 1
ATOM 658 C CA . ARG A 1 92 ? -18.646 0.859 22.358 1.00 90.81 92 ARG A CA 1
ATOM 659 C C . ARG A 1 92 ? -19.527 -0.085 23.177 1.00 90.81 92 ARG A C 1
ATOM 661 O O . ARG A 1 92 ? -20.087 0.332 24.185 1.00 90.81 92 ARG A O 1
ATOM 668 N N . ALA A 1 93 ? -19.633 -1.351 22.768 1.00 90.75 93 ALA A N 1
ATOM 669 C CA . ALA A 1 93 ? -20.412 -2.352 23.497 1.00 90.75 93 ALA A CA 1
ATOM 670 C C . ALA A 1 93 ? -19.859 -2.594 24.911 1.00 90.75 93 ALA A C 1
ATOM 672 O O . ALA A 1 93 ? -20.630 -2.683 25.864 1.00 90.75 93 ALA A O 1
ATOM 673 N N . LYS A 1 94 ? -18.527 -2.640 25.051 1.00 91.69 94 LYS A N 1
ATOM 674 C CA . LYS A 1 94 ? -17.865 -2.793 26.350 1.00 91.69 94 LYS A CA 1
ATOM 675 C C . LYS A 1 94 ? -18.153 -1.609 27.280 1.00 91.69 94 LYS A C 1
ATOM 677 O O . LYS A 1 94 ? -18.577 -1.833 28.407 1.00 91.69 94 LYS A O 1
ATOM 682 N N . THR A 1 95 ? -18.004 -0.375 26.791 1.00 91.12 95 THR A N 1
ATOM 683 C CA . THR A 1 95 ? -18.289 0.842 27.575 1.00 91.12 95 THR A CA 1
ATOM 684 C C . THR A 1 95 ? -19.737 0.873 28.074 1.00 91.12 95 THR A C 1
ATOM 686 O O . THR A 1 95 ? -19.970 1.098 29.255 1.00 91.12 95 THR A O 1
ATOM 689 N N . ARG A 1 96 ? -20.711 0.535 27.217 1.00 90.12 96 ARG A N 1
ATOM 690 C CA . ARG A 1 96 ? -22.134 0.488 27.602 1.00 90.12 96 ARG A CA 1
ATOM 691 C C . ARG A 1 96 ? -22.434 -0.567 28.675 1.00 90.12 96 ARG A C 1
ATOM 693 O O . ARG A 1 96 ? -23.278 -0.348 29.536 1.00 90.12 96 ARG A O 1
ATOM 700 N N . ALA A 1 97 ? -21.769 -1.721 28.624 1.00 90.00 97 ALA A N 1
ATOM 701 C CA . ALA A 1 97 ? -21.935 -2.770 29.631 1.00 90.00 97 ALA A CA 1
ATOM 702 C C . ALA A 1 97 ? -21.322 -2.387 30.990 1.00 90.00 97 ALA A C 1
ATOM 704 O O . ALA A 1 97 ? -21.826 -2.821 32.022 1.00 90.00 97 ALA A O 1
ATOM 705 N N . GLU A 1 98 ? -20.248 -1.593 30.997 1.00 92.38 98 GLU A N 1
ATOM 706 C CA . GLU A 1 98 ? -19.650 -1.047 32.222 1.00 92.38 98 GLU A CA 1
ATOM 707 C C . GLU A 1 98 ? -20.536 0.037 32.854 1.00 92.38 98 GLU A C 1
ATOM 709 O O . GLU A 1 98 ? -20.663 0.068 34.075 1.00 92.38 98 GLU A O 1
ATOM 714 N N . GLU A 1 99 ? -21.195 0.872 32.045 1.00 89.94 99 GLU A N 1
ATOM 715 C CA . GLU A 1 99 ? -22.149 1.886 32.521 1.00 89.94 99 GLU A CA 1
ATOM 716 C C . GLU A 1 99 ? -23.395 1.269 33.169 1.00 89.94 99 GLU A C 1
ATOM 718 O O . GLU A 1 99 ? -23.792 1.710 34.236 1.00 89.94 99 GLU A O 1
ATOM 723 N N . LEU A 1 100 ? -23.976 0.215 32.583 1.00 90.62 100 LEU A N 1
ATOM 724 C CA . LEU A 1 100 ? -25.155 -0.473 33.141 1.00 90.62 100 LEU A CA 1
ATOM 725 C C . LEU A 1 100 ? -24.881 -1.237 34.449 1.00 90.62 100 LEU A C 1
ATOM 727 O O . LEU A 1 100 ? -25.819 -1.696 35.095 1.00 90.62 100 LEU A O 1
ATOM 731 N N . ARG A 1 101 ? -23.607 -1.451 34.799 1.00 90.06 101 ARG A N 1
ATOM 732 C CA . ARG A 1 101 ? -23.188 -2.127 36.039 1.00 90.06 101 ARG A CA 1
ATOM 733 C C . ARG A 1 101 ? -22.953 -1.161 37.203 1.00 90.06 101 ARG A C 1
ATOM 735 O O . ARG A 1 101 ? -22.689 -1.640 38.303 1.00 90.06 101 ARG A O 1
ATOM 742 N N . ARG A 1 102 ? -22.968 0.149 36.951 1.00 82.25 102 ARG A N 1
ATOM 743 C CA . ARG A 1 102 ? -22.862 1.201 37.970 1.00 82.25 102 ARG A CA 1
ATOM 744 C C . ARG A 1 102 ? -24.248 1.674 38.372 1.00 82.25 102 ARG A C 1
ATOM 746 O O . ARG A 1 102 ? -24.387 2.010 39.564 1.00 82.25 102 ARG A O 1
#

Radius of gyration: 19.39 Å; chains: 1; bounding box: 41×24×63 Å

pLDDT: mean 92.51, std 6.33, range [61.78, 98.06]

Foldseek 3Di:
DDPLVVLLVVLVVQLVQLVCQCPPPVDPALSNLVSVLSNLVSVLSNLQSVQRPDPDHGDVVSVVVSVVSVVVSVVVSVVSNVVSVVVVVVVVVVVVVVVVVD

Sequence (102 aa):
MSAWLLYGAAGLCTIACGMLGVFDGRSFGVRRILAFNVLATGIFLDLIAIARRSPGPPDPVPHALVLTGIVVSVSATGLALALARRLAGARRAKTRAEELRR